Protein AF-A0A523ALG5-F1 (afdb_monomer)

Structure (mmCIF, N/CA/C/O backbone):
data_AF-A0A523ALG5-F1
#
_entry.id   AF-A0A523ALG5-F1
#
loop_
_atom_site.group_PDB
_atom_site.id
_atom_site.type_symbol
_atom_site.label_atom_id
_atom_site.label_alt_id
_atom_site.label_comp_id
_atom_site.label_asym_id
_atom_site.label_entity_id
_atom_site.label_seq_id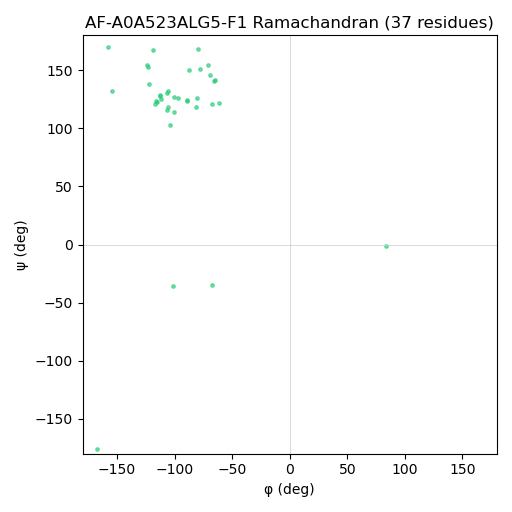
_atom_site.pdbx_PDB_ins_code
_atom_site.Cartn_x
_atom_site.Cartn_y
_atom_site.Cartn_z
_atom_site.occupancy
_atom_site.B_iso_or_equiv
_atom_site.auth_seq_id
_atom_site.auth_comp_id
_atom_site.auth_asym_id
_atom_site.auth_atom_id
_atom_site.pdbx_PDB_model_num
ATOM 1 N N . MET A 1 1 ? 31.679 -2.713 -26.719 1.00 78.69 1 MET A N 1
ATOM 2 C CA . MET A 1 1 ? 30.339 -2.249 -27.137 1.00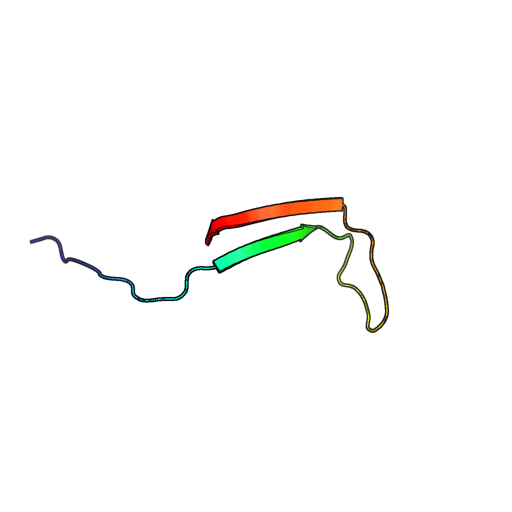 78.69 1 MET A CA 1
ATOM 3 C C . MET A 1 1 ? 29.404 -2.437 -25.953 1.00 78.69 1 MET A C 1
ATOM 5 O O . MET A 1 1 ? 29.335 -3.551 -25.455 1.00 78.69 1 MET A O 1
ATOM 9 N N . ILE A 1 2 ? 28.778 -1.374 -25.443 1.00 82.44 2 ILE A N 1
ATOM 10 C CA . ILE A 1 2 ? 27.839 -1.482 -24.312 1.00 82.44 2 ILE A CA 1
ATOM 11 C C . ILE A 1 2 ? 26.481 -1.949 -24.875 1.00 82.44 2 ILE A C 1
ATOM 13 O O . ILE A 1 2 ? 26.007 -1.331 -25.832 1.00 82.44 2 ILE A O 1
ATOM 17 N N . PRO A 1 3 ? 25.872 -3.033 -24.360 1.00 88.25 3 PRO A N 1
ATOM 18 C CA . PRO A 1 3 ? 24.589 -3.522 -24.859 1.00 88.25 3 PRO A CA 1
ATOM 19 C C . PRO A 1 3 ? 23.455 -2.524 -24.585 1.00 88.25 3 PRO A C 1
ATOM 21 O O . PRO A 1 3 ? 23.397 -1.921 -23.514 1.00 88.25 3 PRO A O 1
ATOM 24 N N . LYS A 1 4 ? 22.530 -2.368 -25.542 1.00 92.44 4 LYS A N 1
ATOM 25 C CA . LYS A 1 4 ? 21.292 -1.595 -25.357 1.00 92.44 4 LYS A CA 1
ATOM 26 C C . LYS A 1 4 ? 20.193 -2.512 -24.823 1.00 92.44 4 LYS A C 1
ATOM 28 O O . LYS A 1 4 ? 19.886 -3.518 -25.455 1.00 92.44 4 LYS A O 1
ATOM 33 N N . ILE A 1 5 ? 19.598 -2.144 -23.692 1.00 92.88 5 ILE A N 1
ATOM 34 C CA . ILE A 1 5 ? 18.466 -2.851 -23.082 1.00 92.88 5 ILE A CA 1
ATOM 35 C C . ILE A 1 5 ? 17.208 -2.008 -23.298 1.00 92.88 5 ILE A C 1
ATOM 37 O O . ILE A 1 5 ? 17.217 -0.810 -23.022 1.00 92.88 5 ILE A O 1
ATOM 41 N N . VAL A 1 6 ? 16.138 -2.634 -23.791 1.00 95.56 6 VAL A N 1
ATOM 42 C CA . VAL A 1 6 ? 14.815 -2.012 -23.938 1.00 95.56 6 VAL A CA 1
ATOM 43 C C . VAL A 1 6 ? 13.844 -2.750 -23.028 1.00 95.56 6 VAL A C 1
ATOM 45 O O . VAL A 1 6 ? 13.708 -3.967 -23.135 1.00 95.56 6 VAL A O 1
ATOM 48 N N . VAL A 1 7 ? 13.183 -2.017 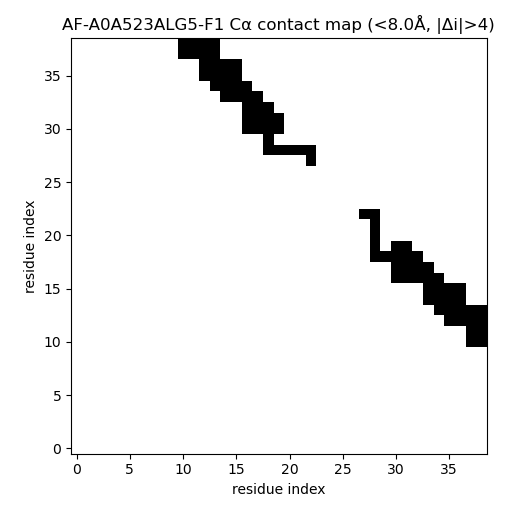-22.134 1.00 94.25 7 VAL A N 1
ATOM 49 C CA . VAL A 1 7 ? 12.149 -2.557 -21.244 1.00 94.25 7 VAL A CA 1
ATOM 50 C C . VAL A 1 7 ? 10.783 -2.202 -21.820 1.00 94.25 7 VAL A C 1
ATOM 52 O O . VAL A 1 7 ? 10.511 -1.036 -22.097 1.00 94.25 7 VAL A O 1
ATOM 55 N N . VAL A 1 8 ? 9.932 -3.212 -21.999 1.00 96.00 8 VAL A N 1
ATOM 56 C CA . VAL A 1 8 ? 8.529 -3.053 -22.395 1.00 96.00 8 VAL A CA 1
ATOM 57 C C . VAL A 1 8 ? 7.675 -3.600 -21.262 1.00 96.00 8 VAL A C 1
ATOM 59 O O . VAL A 1 8 ? 7.810 -4.765 -20.893 1.00 96.00 8 VAL A O 1
ATOM 62 N N . GLY A 1 9 ? 6.820 -2.757 -20.694 1.00 94.81 9 GLY A N 1
ATOM 63 C CA . GLY A 1 9 ? 6.005 -3.105 -19.539 1.00 94.81 9 GLY A CA 1
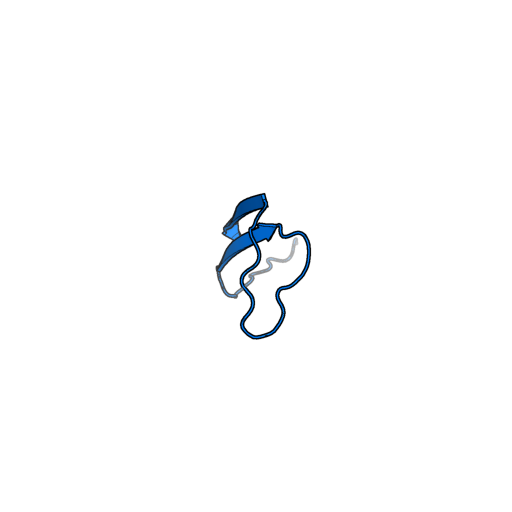ATOM 64 C C . GLY A 1 9 ? 4.907 -2.083 -19.282 1.00 94.81 9 GLY A C 1
ATOM 65 O O . GLY A 1 9 ? 4.709 -1.148 -20.059 1.00 94.81 9 GLY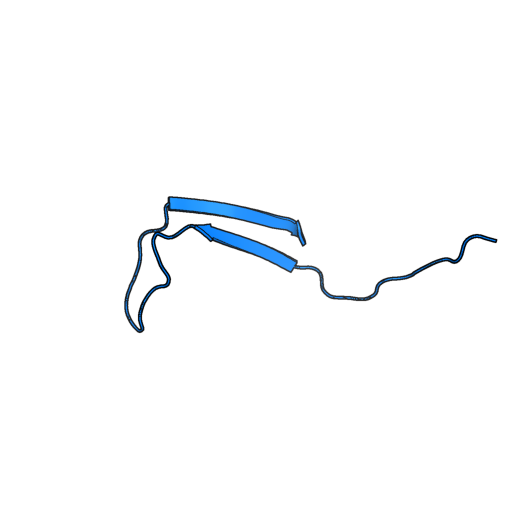 A O 1
ATOM 66 N N . SER A 1 10 ? 4.177 -2.291 -18.194 1.00 94.75 10 SER A N 1
ATOM 67 C CA . SER A 1 10 ? 3.128 -1.387 -17.728 1.00 94.75 10 SER A CA 1
ATOM 68 C C . SER A 1 10 ? 3.703 -0.161 -17.021 1.00 94.75 10 SER A C 1
ATOM 70 O O . SER A 1 10 ? 4.732 -0.265 -16.360 1.00 94.75 10 SER A O 1
ATOM 72 N N . LEU A 1 11 ? 2.971 0.949 -17.083 1.00 93.75 11 LEU A N 1
ATOM 73 C CA . LEU A 1 11 ? 3.206 2.151 -16.287 1.00 93.75 11 LEU A CA 1
ATOM 74 C C . LEU A 1 11 ? 2.053 2.300 -15.290 1.00 93.75 11 LEU A C 1
ATOM 76 O O . LEU A 1 11 ? 0.894 2.330 -15.709 1.00 93.75 11 LEU A O 1
ATOM 80 N N . HIS A 1 12 ? 2.359 2.398 -13.997 1.00 96.06 12 HIS A N 1
ATOM 81 C CA . HIS A 1 12 ? 1.344 2.526 -12.952 1.00 96.06 12 HIS A CA 1
ATOM 82 C C . HIS A 1 12 ? 1.563 3.771 -12.091 1.00 96.06 12 HIS A C 1
ATOM 84 O O . HIS A 1 12 ? 2.670 4.288 -11.949 1.00 96.06 12 HIS A O 1
ATOM 90 N N . VAL A 1 13 ? 0.461 4.244 -11.509 1.00 97.06 13 VAL A N 1
ATOM 91 C CA . VAL A 1 13 ? 0.481 5.212 -10.414 1.00 97.06 13 VAL A CA 1
ATOM 92 C C . VAL A 1 13 ? 0.115 4.458 -9.149 1.00 97.06 13 VAL A C 1
ATOM 94 O O . VAL A 1 13 ? -1.003 3.957 -9.011 1.00 97.06 13 VAL A O 1
ATOM 97 N N . ASP A 1 14 ? 1.065 4.390 -8.231 1.00 96.62 14 ASP A N 1
ATOM 98 C CA . ASP A 1 14 ? 0.930 3.630 -7.005 1.00 96.62 14 ASP A CA 1
ATOM 99 C C . ASP A 1 14 ? 0.314 4.503 -5.916 1.00 96.62 14 ASP A C 1
ATOM 101 O O . ASP A 1 14 ? 0.853 5.548 -5.540 1.00 96.62 14 ASP A O 1
ATOM 105 N N . PHE A 1 15 ? -0.804 4.037 -5.365 1.00 96.88 15 PHE A N 1
ATOM 106 C CA . PHE A 1 15 ? -1.452 4.634 -4.202 1.00 96.88 15 PHE A CA 1
ATOM 107 C C . PHE A 1 15 ? -1.169 3.778 -2.972 1.00 96.88 15 PHE A C 1
ATOM 109 O O . PHE A 1 15 ? -1.779 2.731 -2.760 1.00 96.88 15 PHE A O 1
ATOM 116 N N . LEU A 1 16 ? -0.241 4.237 -2.138 1.00 96.50 16 LEU A N 1
ATOM 117 C CA . LEU A 1 16 ? 0.148 3.552 -0.911 1.00 96.50 16 LEU A CA 1
ATOM 118 C C . LEU A 1 16 ? -0.524 4.216 0.291 1.00 96.50 16 LEU A C 1
ATOM 120 O O . LEU A 1 16 ? -0.207 5.353 0.641 1.00 96.50 16 LEU A O 1
ATOM 124 N N . LEU A 1 17 ? -1.429 3.490 0.952 1.00 97.06 17 LEU A N 1
ATOM 125 C CA . LEU A 1 17 ? -2.094 3.939 2.176 1.00 97.06 17 LEU A CA 1
ATOM 126 C C . LEU A 1 17 ? -1.530 3.204 3.395 1.00 97.06 17 LEU A C 1
ATOM 128 O O . LEU A 1 17 ? -1.661 1.988 3.527 1.00 97.06 17 LEU A O 1
ATOM 132 N N . LYS A 1 18 ? -0.942 3.950 4.331 1.00 97.56 18 LYS A N 1
ATOM 133 C CA . LYS A 1 18 ? -0.459 3.398 5.597 1.00 97.56 18 LYS A CA 1
ATOM 134 C C . LYS A 1 18 ? -1.614 3.263 6.585 1.00 97.56 18 LYS A C 1
ATOM 136 O O . LYS A 1 18 ? -2.195 4.262 7.009 1.00 97.56 18 LYS A O 1
ATOM 141 N N . THR A 1 19 ? -1.903 2.042 7.015 1.00 97.44 19 THR A N 1
ATOM 142 C CA . THR A 1 19 ? -2.912 1.732 8.041 1.00 97.44 19 THR A CA 1
ATOM 143 C C . THR A 1 19 ? -2.263 1.059 9.254 1.00 97.44 19 THR A C 1
ATOM 145 O O . THR A 1 19 ? -1.095 0.671 9.225 1.00 97.44 19 THR A O 1
ATOM 148 N N . LYS A 1 20 ? -2.996 0.946 10.372 1.00 95.81 20 LYS A N 1
ATOM 149 C CA . LYS A 1 20 ? -2.506 0.231 11.570 1.00 95.81 20 LYS A CA 1
ATOM 150 C C . LYS A 1 20 ? -2.363 -1.278 11.320 1.00 95.81 20 LYS A C 1
ATOM 152 O O . LYS A 1 20 ? -1.476 -1.904 11.888 1.00 95.81 20 LYS A O 1
ATOM 157 N N . ARG A 1 21 ? -3.262 -1.837 10.509 1.00 96.88 21 ARG A N 1
ATOM 158 C CA . ARG A 1 21 ? -3.309 -3.235 10.071 1.00 96.88 21 ARG A CA 1
ATOM 159 C C . ARG A 1 21 ? -4.110 -3.337 8.776 1.00 96.88 21 ARG A C 1
ATOM 161 O O . ARG A 1 21 ? -4.778 -2.373 8.389 1.00 96.88 21 ARG A O 1
ATOM 168 N N . LEU A 1 22 ? -4.075 -4.505 8.146 1.00 96.69 22 LEU A N 1
ATOM 169 C CA . LEU A 1 22 ? -5.001 -4.814 7.062 1.00 96.69 22 LEU A CA 1
ATOM 170 C C . LEU A 1 22 ? -6.446 -4.867 7.597 1.00 96.69 22 LEU A C 1
ATOM 172 O O . LEU A 1 22 ? -6.656 -5.313 8.735 1.00 96.69 22 LEU A O 1
ATOM 176 N N . PRO A 1 23 ? -7.424 -4.375 6.821 1.00 97.44 23 PRO A N 1
ATOM 177 C CA . PRO A 1 23 ? -8.830 -4.481 7.181 1.00 97.44 23 PRO A CA 1
ATOM 178 C C . PRO A 1 23 ? -9.297 -5.937 7.090 1.00 97.44 23 PRO A C 1
ATOM 180 O O . PRO A 1 23 ? -8.850 -6.690 6.223 1.00 97.44 23 PRO A O 1
ATOM 183 N N . GLU A 1 24 ? -10.215 -6.324 7.970 1.00 97.88 24 GLU A N 1
ATOM 184 C CA . GLU A 1 24 ? -10.965 -7.569 7.812 1.00 97.88 24 GLU A CA 1
ATOM 185 C C . GLU A 1 24 ? -12.115 -7.388 6.811 1.00 97.88 24 GLU A C 1
ATOM 187 O O . GLU A 1 24 ? -12.452 -6.276 6.391 1.00 97.88 24 GLU A O 1
ATOM 192 N N . ARG A 1 25 ? -12.737 -8.493 6.389 1.00 97.94 25 ARG A N 1
ATOM 193 C CA . ARG A 1 25 ? -13.828 -8.442 5.411 1.00 97.94 25 ARG A CA 1
ATOM 194 C C . ARG A 1 25 ? -15.006 -7.635 5.966 1.00 97.94 25 ARG A C 1
ATOM 196 O O . ARG A 1 25 ? -15.593 -8.007 6.973 1.00 97.94 25 ARG A O 1
ATOM 203 N N . GLY A 1 26 ? -15.382 -6.574 5.253 1.00 98.19 26 GLY A N 1
ATOM 204 C CA . GLY A 1 26 ? -16.483 -5.682 5.635 1.00 98.19 26 GLY A CA 1
ATOM 205 C C . GLY A 1 26 ? -16.092 -4.587 6.630 1.00 98.19 26 GLY A C 1
ATOM 206 O O . GLY A 1 26 ? -16.923 -3.749 6.965 1.00 98.19 26 GLY A O 1
ATOM 207 N N . GLU A 1 27 ? -14.839 -4.555 7.077 1.00 98.06 27 GLU A N 1
ATOM 208 C CA . GLU A 1 27 ? -14.336 -3.515 7.964 1.00 98.06 27 GLU A CA 1
ATOM 209 C C . GLU A 1 27 ? -13.813 -2.306 7.174 1.00 98.06 27 GLU A C 1
ATOM 211 O O . GLU A 1 27 ? -13.272 -2.436 6.076 1.00 98.06 27 G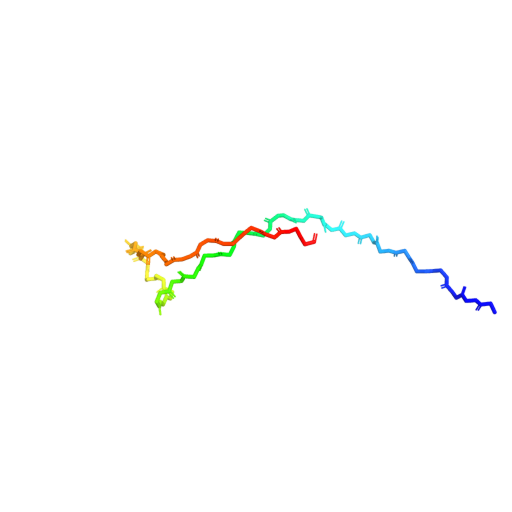LU A O 1
ATOM 216 N N . THR A 1 28 ? -13.910 -1.115 7.768 1.00 97.44 28 THR A N 1
ATOM 217 C CA . THR A 1 28 ? -13.177 0.077 7.324 1.00 97.44 28 THR A CA 1
ATOM 218 C C . THR A 1 28 ? -12.153 0.478 8.381 1.00 97.44 28 THR A C 1
ATOM 220 O O . THR A 1 28 ? -12.496 0.655 9.547 1.00 97.44 28 THR A O 1
ATOM 223 N N . VAL A 1 29 ? -10.895 0.657 7.970 1.00 97.38 29 VAL A N 1
ATOM 224 C CA . VAL A 1 29 ? -9.798 1.081 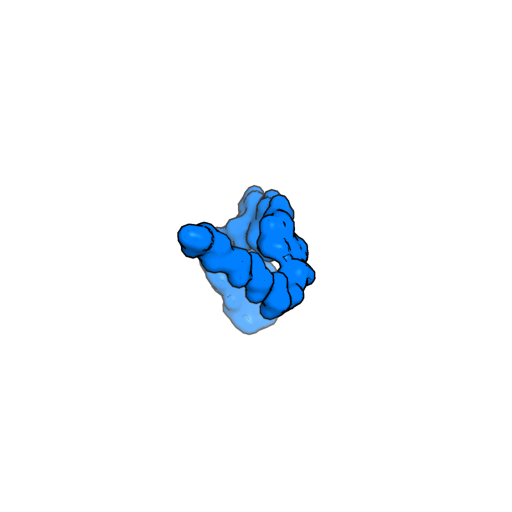8.854 1.00 97.38 29 VAL A CA 1
ATOM 225 C C . VAL A 1 29 ? -9.339 2.476 8.453 1.00 97.38 29 VAL A C 1
ATOM 227 O O . VAL A 1 29 ? -9.017 2.721 7.292 1.00 97.38 29 VAL A O 1
ATOM 230 N N . LEU A 1 30 ? -9.261 3.386 9.426 1.00 97.44 30 LEU A N 1
ATOM 231 C CA . LEU A 1 30 ? -8.756 4.733 9.187 1.00 97.44 30 LEU A CA 1
ATOM 232 C C . LEU A 1 30 ? -7.254 4.694 8.859 1.00 97.44 30 LEU A C 1
ATOM 234 O O . LEU A 1 30 ? -6.431 4.222 9.653 1.00 97.44 30 LEU A O 1
ATOM 238 N N . GLY A 1 31 ? -6.909 5.194 7.673 1.00 96.50 31 GLY A N 1
ATOM 239 C CA . GLY A 1 31 ? -5.530 5.397 7.245 1.00 96.50 31 GLY A CA 1
ATOM 240 C C . GLY A 1 31 ? -4.860 6.549 7.990 1.00 96.50 31 GLY A C 1
ATOM 241 O O . GLY A 1 31 ? -5.518 7.460 8.484 1.00 96.50 31 GLY A O 1
ATOM 242 N N . LYS A 1 32 ? -3.531 6.498 8.078 1.00 97.25 32 LYS A N 1
ATOM 243 C CA . LYS A 1 32 ? -2.711 7.542 8.709 1.00 97.25 32 LYS A CA 1
ATOM 244 C C . LYS A 1 32 ? -2.046 8.463 7.695 1.00 97.25 32 LYS A C 1
ATOM 246 O O . LYS A 1 32 ? -1.869 9.640 7.971 1.00 97.25 32 LYS A O 1
ATOM 251 N N . GLU A 1 33 ? -1.633 7.914 6.558 1.00 97.56 33 GLU A N 1
ATOM 252 C CA . GLU A 1 33 ? -0.833 8.628 5.565 1.00 97.56 33 GLU A CA 1
ATOM 253 C C . GLU A 1 33 ? -1.062 8.011 4.184 1.00 97.56 33 GLU A C 1
ATOM 255 O O . GLU A 1 33 ? -0.996 6.787 4.043 1.00 97.56 33 GLU A O 1
ATOM 260 N N . LEU A 1 34 ? -1.316 8.857 3.185 1.00 97.19 34 LEU A N 1
ATOM 261 C CA . LEU A 1 34 ? -1.406 8.484 1.776 1.00 97.19 34 LEU A CA 1
ATOM 262 C C . LEU A 1 34 ? -0.148 8.964 1.050 1.00 97.19 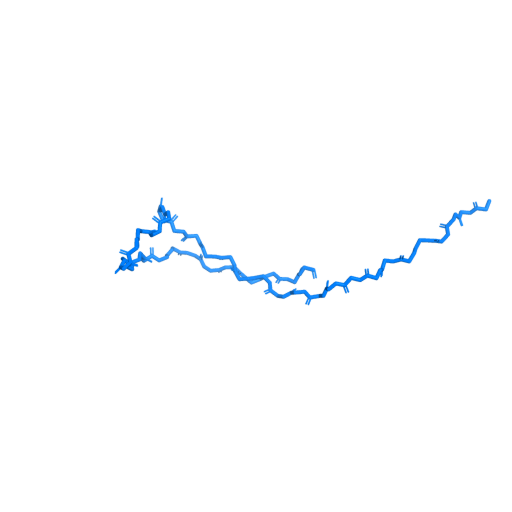34 LEU A C 1
ATOM 264 O O . LEU A 1 34 ? 0.235 10.126 1.181 1.00 97.19 34 LEU A O 1
ATOM 268 N N . ARG A 1 35 ? 0.465 8.086 0.256 1.00 97.00 35 ARG A N 1
ATOM 269 C CA . ARG A 1 35 ? 1.566 8.413 -0.651 1.00 97.00 35 ARG A CA 1
ATOM 270 C C . ARG A 1 35 ? 1.183 8.046 -2.071 1.00 97.00 35 ARG A C 1
ATOM 272 O O . ARG A 1 35 ? 0.615 6.981 -2.301 1.00 97.00 35 ARG A O 1
ATOM 279 N N . VAL A 1 36 ? 1.530 8.927 -2.997 1.00 96.94 36 VAL A N 1
ATOM 280 C CA . VAL A 1 36 ? 1.343 8.714 -4.430 1.00 96.94 36 VAL A CA 1
ATOM 281 C C . VAL A 1 36 ? 2.722 8.647 -5.067 1.00 96.94 36 VAL A C 1
ATOM 283 O O . VAL A 1 36 ? 3.524 9.564 -4.886 1.00 96.94 36 VAL A O 1
ATOM 286 N N . GLY A 1 37 ? 3.007 7.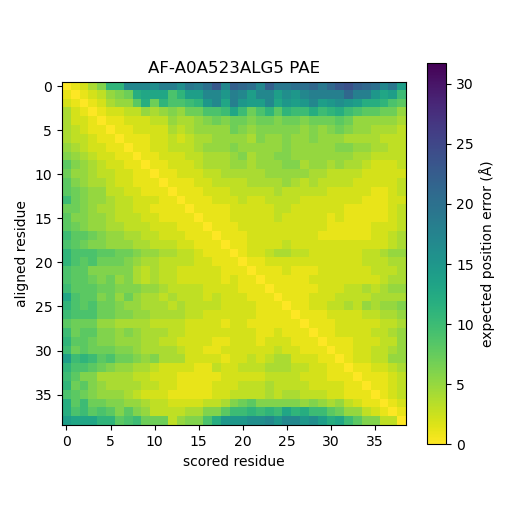545 -5.753 1.00 93.12 37 GLY A N 1
ATOM 287 C CA . GLY A 1 37 ? 4.253 7.322 -6.481 1.00 93.12 37 GLY A CA 1
ATOM 288 C C . GLY A 1 37 ? 3.982 7.023 -7.950 1.00 93.12 37 GLY A C 1
ATOM 289 O O . GLY A 1 37 ? 2.920 6.515 -8.297 1.00 93.12 37 GLY A O 1
ATOM 290 N N . MET A 1 38 ? 4.940 7.342 -8.814 1.00 85.06 38 MET A N 1
ATOM 291 C CA . MET A 1 38 ? 4.966 6.808 -10.175 1.00 85.06 38 MET A CA 1
ATOM 292 C C . MET A 1 38 ? 5.909 5.608 -10.193 1.00 85.06 38 MET A C 1
ATOM 294 O O . MET A 1 38 ? 7.043 5.737 -9.723 1.00 85.06 38 MET A O 1
ATOM 298 N N . GLY A 1 39 ? 5.409 4.470 -10.676 1.00 64.31 39 GLY A N 1
ATOM 299 C CA . GLY A 1 39 ? 6.159 3.222 -10.845 1.00 64.31 39 GLY A CA 1
ATOM 300 C C . GLY A 1 39 ? 6.660 3.033 -12.265 1.00 64.31 39 GLY A C 1
ATOM 301 O O . GLY A 1 39 ? 5.991 3.541 -13.193 1.00 64.31 39 GLY A O 1
#

Sequence (39 aa):
MIPKIVVVGSLHVDFLLKTKRLPERGETVLGKELRVGMG

Foldseek 3Di:
DDDDDDDDDDKDWDWDFAFPDDADVPDDTDTDDIDIDID

Nearest PDB structures (foldseek):
  1vm7-assembly1_B  TM=9.422E-01  e=5.007E-01  Thermotoga maritima MSB8
  3q1y-assembly1_A-2  TM=7.803E-01  e=2.948E+00  Listeria innocua
  3hic-assembly1_A  TM=7.806E-01  e=6.242E+00  Listeria innocua
  7lh5-assembly1_B1  TM=5.770E-01  e=2.948E+00  Thermus thermophilus HB8

Solvent-accessible surface area (backbone atoms only — not comparable to full-atom values): 2908 Å² total; per-residue (Å²): 134,84,85,88,85,85,89,86,81,87,78,50,76,45,79,47,70,44,53,94,64,84,66,58,94,94,56,86,70,78,64,79,48,79,46,80,46,82,94

Secondary structure (DSSP, 8-state):
-PPP--------EEEEEE-SSPPPTT-----SEEEEEE-

pLDDT: mean 94.23, std 6.46, range [64.31, 98.19]

Mean predicted aligned error: 4.46 Å

Radius of gyration: 17.61 Å; Cα contacts (8 Å, |Δi|>4): 42; chains: 1; bounding box: 47×17×39 Å